Protein AF-A0A7C6E3G2-F1 (afdb_monomer_lite)

Sequence (74 aa):
MFEVLAGLLSVGAILYTLGVGRQRVAETGLDPRRGPETVGGPPADCVCPHCGARFSQTMKFCGECGKAMRGEAT

Structure (mmCIF, N/CA/C/O backbone):
data_AF-A0A7C6E3G2-F1
#
_entry.id   AF-A0A7C6E3G2-F1
#
loop_
_atom_site.group_PDB
_atom_s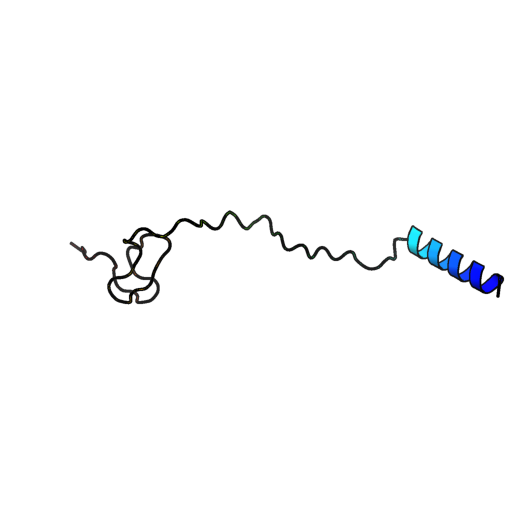ite.id
_atom_site.type_symbol
_atom_site.label_atom_id
_atom_site.label_alt_id
_atom_site.label_comp_id
_atom_site.label_asym_id
_atom_site.label_entity_id
_atom_site.label_seq_id
_atom_site.pdbx_PDB_ins_code
_atom_site.Cartn_x
_atom_site.Cartn_y
_atom_site.Cartn_z
_atom_site.occupancy
_atom_site.B_iso_or_equiv
_atom_site.auth_seq_id
_atom_site.auth_comp_id
_atom_site.auth_asym_id
_atom_site.auth_atom_id
_atom_site.pdbx_PDB_model_num
ATOM 1 N N . MET A 1 1 ? -11.485 0.618 55.702 1.00 73.50 1 MET A N 1
ATOM 2 C CA . MET A 1 1 ? -12.170 0.575 54.387 1.00 73.50 1 MET A CA 1
ATOM 3 C C . MET A 1 1 ? -12.304 1.970 53.777 1.00 73.50 1 MET A C 1
ATOM 5 O O . MET A 1 1 ? -11.817 2.149 52.673 1.00 73.50 1 MET A O 1
ATOM 9 N N . PHE A 1 2 ? -12.858 2.960 54.491 1.00 75.94 2 PHE A N 1
ATOM 10 C CA . PHE A 1 2 ? -12.973 4.352 54.011 1.00 75.94 2 PHE A CA 1
ATOM 11 C C . PHE A 1 2 ? -11.611 5.012 53.694 1.00 75.94 2 PHE A C 1
ATOM 13 O O . PHE A 1 2 ? -11.423 5.528 52.599 1.00 75.94 2 PHE A O 1
ATOM 20 N N . GLU A 1 3 ? -10.620 4.852 54.581 1.00 69.69 3 GLU A N 1
ATOM 21 C CA . GLU A 1 3 ? -9.245 5.359 54.384 1.00 69.69 3 GLU A CA 1
ATOM 22 C C . GLU A 1 3 ? -8.539 4.761 53.152 1.00 69.69 3 GLU A C 1
ATOM 24 O O . GLU A 1 3 ? -7.787 5.434 52.453 1.00 69.69 3 GLU A O 1
ATOM 29 N N . VAL A 1 4 ? -8.817 3.489 52.845 1.00 78.25 4 VAL A N 1
ATOM 30 C CA . VAL A 1 4 ? -8.229 2.783 51.693 1.00 78.25 4 VAL A CA 1
ATOM 31 C C . VAL A 1 4 ? -8.827 3.305 50.384 1.00 78.25 4 VAL A C 1
ATOM 33 O O . VAL A 1 4 ? -8.112 3.472 49.398 1.00 78.25 4 VAL A O 1
ATOM 36 N N . LEU A 1 5 ? -10.127 3.621 50.388 1.00 75.12 5 LEU A N 1
ATOM 37 C CA . LEU A 1 5 ? -10.814 4.217 49.245 1.00 75.12 5 LEU A CA 1
ATOM 38 C C . LEU A 1 5 ? -10.298 5.640 48.970 1.00 75.12 5 LEU A C 1
ATOM 40 O O . LEU A 1 5 ? -9.977 5.959 47.827 1.00 75.12 5 LEU A O 1
ATOM 44 N N . ALA A 1 6 ? -10.132 6.463 50.012 1.00 78.75 6 ALA A N 1
ATOM 45 C CA . ALA A 1 6 ? -9.564 7.809 49.890 1.00 78.75 6 ALA A CA 1
ATOM 46 C C . ALA A 1 6 ? -8.113 7.793 49.365 1.00 78.75 6 ALA A C 1
ATOM 48 O O . ALA A 1 6 ? -7.743 8.620 48.524 1.00 78.75 6 ALA A O 1
ATOM 49 N N . GLY A 1 7 ? -7.308 6.816 49.800 1.00 75.62 7 GLY A N 1
ATOM 50 C CA . GLY A 1 7 ? -5.942 6.619 49.312 1.00 75.62 7 GLY A CA 1
ATOM 51 C C . GLY A 1 7 ? -5.880 6.271 47.821 1.00 75.62 7 GLY A C 1
ATOM 52 O O . GLY A 1 7 ? -5.110 6.878 47.079 1.00 75.62 7 GLY A O 1
ATOM 53 N N . LEU A 1 8 ? -6.734 5.354 47.353 1.00 81.12 8 LEU A N 1
ATOM 54 C CA . LEU A 1 8 ? -6.798 4.969 45.937 1.00 81.12 8 LEU A CA 1
ATOM 55 C C . LEU A 1 8 ? -7.266 6.126 45.037 1.00 81.12 8 LEU A C 1
ATOM 57 O O . LEU A 1 8 ? -6.696 6.320 43.963 1.00 81.12 8 LEU A O 1
ATOM 61 N N . LEU A 1 9 ? -8.243 6.929 45.485 1.00 83.19 9 LEU A N 1
ATOM 62 C CA . LEU A 1 9 ? -8.658 8.145 44.772 1.00 83.19 9 LEU A CA 1
ATOM 63 C C . LEU A 1 9 ? -7.523 9.175 44.683 1.00 83.19 9 LEU A C 1
ATOM 65 O O . LEU A 1 9 ? -7.313 9.758 43.620 1.00 83.19 9 LEU A O 1
ATOM 69 N N . SER A 1 10 ? -6.770 9.371 45.769 1.00 85.94 10 SER A N 1
ATOM 70 C CA . SER A 1 10 ? -5.656 10.329 45.805 1.00 85.94 10 SER A CA 1
ATOM 71 C C . SER A 1 10 ? -4.533 9.922 44.850 1.00 85.94 10 SER A C 1
ATOM 73 O O . SER A 1 10 ? -4.064 10.738 44.060 1.00 85.94 10 SER A O 1
ATOM 75 N N . VAL A 1 11 ? -4.146 8.643 44.856 1.00 83.44 11 VAL A N 1
ATOM 76 C CA . VAL A 1 11 ? -3.119 8.115 43.944 1.00 83.44 11 VAL A CA 1
ATOM 77 C C . VAL A 1 11 ? -3.589 8.185 42.487 1.00 83.44 11 VAL A C 1
ATOM 79 O O . VAL A 1 11 ? -2.829 8.618 41.623 1.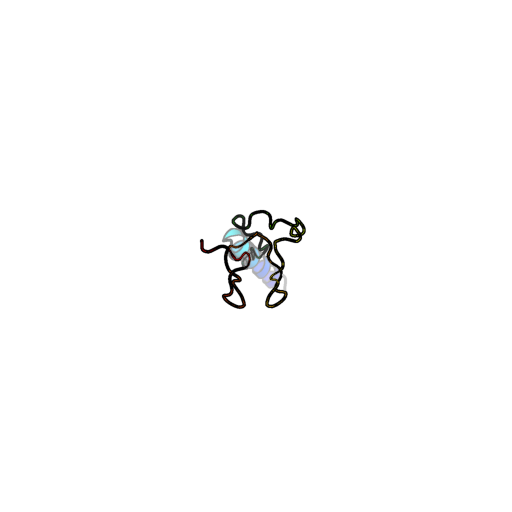00 83.44 11 VAL A O 1
ATOM 82 N N . GLY A 1 12 ? -4.849 7.835 42.206 1.00 83.00 12 GLY A N 1
ATOM 83 C CA . GLY A 1 12 ? -5.427 7.949 40.865 1.00 83.00 12 GLY A CA 1
ATOM 84 C C . GLY A 1 12 ? -5.448 9.390 40.340 1.00 83.00 12 GLY A C 1
ATOM 85 O O . GLY A 1 12 ? -5.073 9.628 39.191 1.00 83.00 12 GLY A O 1
ATOM 86 N N . ALA A 1 13 ? -5.817 10.357 41.186 1.00 86.31 13 ALA A N 1
ATOM 87 C CA . ALA A 1 13 ? -5.816 11.777 40.836 1.00 86.31 13 ALA A CA 1
ATOM 88 C C . ALA A 1 13 ? -4.400 12.304 40.549 1.00 86.31 13 ALA A C 1
ATOM 90 O O . ALA A 1 13 ? -4.212 13.030 39.575 1.00 86.31 13 ALA A O 1
ATOM 91 N N . ILE A 1 14 ? -3.403 11.903 41.346 1.00 85.62 14 ILE A N 1
ATOM 92 C CA . ILE A 1 14 ? -1.995 12.284 41.145 1.00 85.62 14 ILE A CA 1
ATOM 93 C C . ILE A 1 14 ? -1.456 11.720 39.824 1.00 85.62 14 ILE A C 1
ATOM 95 O O . ILE A 1 14 ? -0.818 12.437 39.058 1.00 85.62 14 ILE A O 1
ATOM 99 N N . LEU A 1 15 ? -1.731 10.452 39.512 1.00 85.44 15 LEU A N 1
ATOM 100 C CA . LEU A 1 15 ? -1.290 9.854 38.247 1.00 85.44 15 LEU A CA 1
ATOM 101 C C . LEU A 1 15 ? -1.938 10.538 37.034 1.00 85.44 15 LEU A C 1
ATOM 103 O O . LEU A 1 15 ? -1.274 10.746 36.018 1.00 85.44 15 LEU A O 1
ATOM 107 N N . TYR A 1 16 ? -3.209 10.932 37.155 1.00 81.19 16 TYR A N 1
ATOM 108 C CA . TYR A 1 16 ? -3.929 11.654 36.109 1.00 81.19 16 TYR A CA 1
ATOM 109 C C . TYR A 1 16 ? -3.367 13.063 35.870 1.00 81.19 16 TYR A C 1
ATOM 111 O O . TYR A 1 16 ? -3.147 13.443 34.720 1.00 81.19 16 TYR A O 1
ATOM 119 N N . THR A 1 17 ? -3.085 13.831 36.928 1.00 75.81 17 THR A N 1
ATOM 120 C CA . THR A 1 17 ? -2.532 15.193 36.801 1.00 75.81 17 THR A CA 1
ATOM 121 C C . THR A 1 17 ? -1.085 15.201 36.324 1.00 75.81 17 THR A C 1
ATOM 123 O O . THR A 1 17 ? -0.699 16.093 35.572 1.00 75.81 17 THR A O 1
ATOM 126 N N . LEU A 1 18 ? -0.297 14.192 36.699 1.00 80.19 18 LEU A N 1
ATOM 127 C CA . LEU A 1 18 ? 1.072 14.016 36.213 1.00 80.19 18 LEU A CA 1
ATOM 128 C C . LEU A 1 18 ? 1.137 13.435 34.788 1.00 80.19 18 LEU A C 1
ATOM 130 O O . LEU A 1 18 ? 2.231 13.275 34.251 1.00 80.19 18 LEU A O 1
ATOM 134 N N . GLY A 1 19 ? -0.003 13.108 34.165 1.00 72.75 19 GLY A N 1
ATOM 135 C CA . GLY A 1 19 ? -0.050 12.553 32.809 1.00 72.75 19 GLY A CA 1
ATOM 136 C C . GLY A 1 19 ? 0.551 11.148 32.695 1.00 72.75 19 GLY A C 1
ATOM 137 O O . GLY A 1 19 ? 0.880 10.705 31.594 1.00 72.75 19 GLY A O 1
ATOM 138 N N . VAL A 1 20 ? 0.686 10.426 33.812 1.00 75.69 20 VAL A N 1
ATOM 139 C CA . VAL A 1 20 ? 1.197 9.050 33.862 1.00 75.69 20 VAL A CA 1
ATOM 140 C C . VAL A 1 20 ? 0.044 8.101 33.518 1.00 75.69 20 VAL A C 1
ATOM 142 O O . VAL A 1 20 ? -0.521 7.413 34.366 1.00 75.69 20 VAL A O 1
ATOM 145 N N . GLY A 1 21 ? -0.355 8.119 32.245 1.00 62.31 21 GLY A N 1
ATOM 146 C CA . GLY A 1 21 ? -1.413 7.293 31.670 1.00 62.31 21 GLY A CA 1
ATOM 147 C C . GLY A 1 21 ? -0.927 6.612 30.394 1.00 62.31 21 GLY A C 1
ATOM 148 O O . GLY A 1 21 ? -0.278 7.235 29.559 1.00 62.31 21 GLY A O 1
ATOM 149 N N . ARG A 1 22 ? -1.215 5.311 30.266 1.00 66.75 22 ARG A N 1
ATOM 150 C CA . ARG A 1 22 ? -0.799 4.447 29.148 1.00 66.75 22 ARG A CA 1
ATOM 151 C C . ARG A 1 22 ? -1.017 5.131 27.791 1.00 66.75 22 ARG A C 1
ATOM 153 O O . ARG A 1 22 ? -2.143 5.495 27.461 1.00 66.75 22 ARG A O 1
ATOM 160 N N . GLN A 1 23 ? 0.084 5.247 27.043 1.00 52.91 23 GLN A N 1
ATOM 161 C CA . GLN A 1 23 ? 0.203 5.511 25.608 1.00 52.91 23 GLN A CA 1
ATOM 162 C C . GLN A 1 23 ? -1.117 5.433 24.827 1.00 52.91 23 GLN A C 1
ATOM 164 O O . GLN A 1 23 ? -1.704 4.357 24.690 1.00 52.91 23 GLN A O 1
ATOM 169 N N . ARG A 1 24 ? -1.504 6.539 24.182 1.00 55.34 24 ARG A N 1
ATOM 170 C CA . ARG A 1 24 ? -2.328 6.430 22.978 1.00 55.34 24 ARG A CA 1
ATOM 171 C C . ARG A 1 24 ? -1.429 6.030 21.818 1.00 55.34 24 ARG A C 1
ATOM 173 O O . ARG A 1 24 ? -0.663 6.830 21.292 1.00 55.34 24 ARG A O 1
ATOM 180 N N . VAL A 1 25 ? -1.551 4.759 21.474 1.00 58.06 25 VAL A N 1
ATOM 181 C CA . VAL A 1 25 ? -1.270 4.195 20.162 1.00 58.06 25 VAL A CA 1
ATOM 182 C C . VAL A 1 25 ? -1.872 5.071 19.055 1.00 58.06 25 VAL A C 1
ATOM 184 O O . VAL A 1 25 ? -3.081 5.289 19.002 1.00 58.06 25 VAL A O 1
ATOM 187 N N . ALA A 1 26 ? -1.020 5.596 18.175 1.00 49.78 26 ALA A N 1
ATOM 188 C CA . ALA A 1 26 ? -1.413 6.187 16.900 1.00 49.78 26 ALA A CA 1
ATOM 189 C C . ALA A 1 26 ? -1.076 5.177 15.797 1.00 49.78 26 ALA A C 1
ATOM 191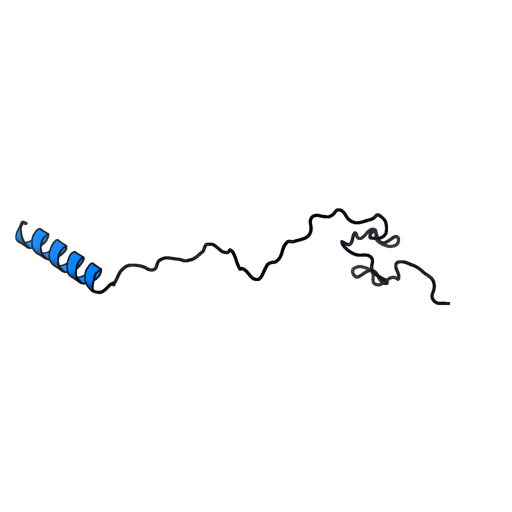 O O . ALA A 1 26 ? -0.118 5.331 15.052 1.00 49.78 26 ALA A O 1
ATOM 192 N N . GLU A 1 27 ? -1.853 4.099 15.748 1.00 56.16 27 GLU A N 1
ATOM 193 C CA . GLU A 1 27 ? -1.779 3.039 14.736 1.00 56.16 27 GLU A CA 1
ATOM 194 C C . GLU A 1 27 ? -2.910 3.164 13.705 1.00 56.16 27 GLU A C 1
ATOM 196 O O . GLU A 1 27 ? -3.389 2.184 13.146 1.00 56.16 27 GLU A O 1
ATOM 201 N N . THR A 1 28 ? -3.329 4.396 13.399 1.00 54.00 28 THR A N 1
ATOM 202 C CA . THR A 1 28 ? -4.024 4.633 12.129 1.00 54.00 28 THR A CA 1
ATOM 203 C C . THR A 1 28 ? -2.951 4.858 11.073 1.00 54.00 28 THR A C 1
ATOM 205 O O . THR A 1 28 ? -2.450 5.961 10.881 1.00 54.00 28 THR A O 1
ATOM 208 N N . GLY A 1 29 ? -2.529 3.754 10.452 1.00 55.66 29 GLY A N 1
ATOM 209 C CA . GLY A 1 29 ? -1.537 3.691 9.378 1.00 55.66 29 GLY A CA 1
ATOM 210 C C . GLY A 1 29 ? -2.009 4.339 8.076 1.00 55.66 29 GLY A C 1
ATOM 211 O O . GLY A 1 29 ? -2.062 3.687 7.038 1.00 55.66 29 GLY A O 1
ATOM 212 N N . LEU A 1 30 ? -2.357 5.621 8.124 1.00 57.16 30 LEU A N 1
ATOM 213 C CA . LEU A 1 30 ? -2.543 6.461 6.949 1.00 57.16 30 LEU A CA 1
ATOM 214 C C . LEU A 1 30 ? -1.286 7.310 6.809 1.00 57.16 30 LEU A C 1
ATOM 216 O O . LEU A 1 30 ? -1.203 8.427 7.310 1.00 57.16 30 LEU A O 1
ATOM 220 N N . ASP A 1 31 ? -0.277 6.723 6.172 1.00 59.62 31 ASP A N 1
ATOM 221 C CA . ASP A 1 31 ? 0.938 7.435 5.802 1.00 59.62 31 ASP A CA 1
ATOM 222 C C . ASP A 1 31 ? 0.621 8.425 4.656 1.00 59.62 31 ASP A C 1
ATOM 224 O O . ASP A 1 31 ? 0.242 7.998 3.561 1.00 59.62 31 ASP A O 1
ATOM 228 N N . PRO A 1 32 ? 0.761 9.749 4.862 1.00 61.78 32 PRO A N 1
ATOM 229 C CA . PRO A 1 32 ? 0.407 10.762 3.867 1.00 61.78 32 PRO A CA 1
ATOM 230 C C . PRO A 1 32 ? 1.380 10.829 2.675 1.00 61.78 32 PRO A C 1
ATOM 232 O O . PRO A 1 32 ? 1.216 11.693 1.812 1.00 61.78 32 PRO A O 1
ATOM 235 N N . ARG A 1 33 ? 2.400 9.956 2.591 1.00 59.66 33 ARG A N 1
ATOM 236 C CA . ARG A 1 33 ? 3.281 9.865 1.413 1.00 59.66 33 ARG A CA 1
ATOM 237 C C . ARG A 1 33 ? 2.723 8.944 0.331 1.00 59.66 33 ARG A C 1
ATOM 239 O O . ARG A 1 33 ? 3.257 8.963 -0.779 1.00 59.66 33 ARG A O 1
ATOM 246 N N . ARG A 1 34 ? 1.684 8.143 0.600 1.00 56.66 34 ARG A N 1
ATOM 247 C CA . ARG A 1 34 ? 1.088 7.280 -0.429 1.00 56.66 34 ARG A CA 1
ATOM 248 C C . ARG A 1 34 ? 0.047 8.056 -1.239 1.00 56.66 34 ARG A C 1
ATOM 250 O O . ARG A 1 34 ? -1.087 8.242 -0.815 1.00 56.66 34 ARG A O 1
ATOM 257 N N . GLY A 1 35 ? 0.479 8.547 -2.401 1.00 63.53 35 GLY A N 1
ATOM 258 C CA . GLY A 1 35 ? -0.401 9.127 -3.417 1.00 63.53 35 GLY A CA 1
ATOM 259 C C . GLY A 1 35 ? -1.356 8.089 -4.028 1.00 63.53 35 GLY A C 1
ATOM 260 O O . GLY A 1 35 ? -1.201 6.894 -3.776 1.00 63.53 35 GLY A O 1
ATOM 261 N N . PRO A 1 36 ? -2.346 8.529 -4.826 1.00 61.81 36 PRO A N 1
ATOM 262 C CA . PRO A 1 36 ? -3.373 7.656 -5.377 1.00 61.81 36 PRO A CA 1
ATOM 263 C C . PRO A 1 36 ? -2.750 6.626 -6.318 1.00 61.81 36 PRO A C 1
ATOM 265 O O . PRO A 1 36 ? -2.268 6.937 -7.407 1.00 61.81 36 PRO A O 1
ATOM 268 N N . GLU A 1 37 ? -2.784 5.380 -5.879 1.00 56.72 37 GLU A N 1
ATOM 269 C CA . GLU A 1 37 ? -2.572 4.209 -6.707 1.00 56.72 37 GLU A CA 1
ATOM 270 C C . GLU A 1 37 ? -3.655 4.196 -7.795 1.00 56.72 37 GLU A C 1
ATOM 272 O O . GLU A 1 37 ? -4.855 4.075 -7.544 1.00 56.72 37 GLU A O 1
ATOM 277 N N . THR A 1 38 ? -3.207 4.443 -9.025 1.00 51.62 38 THR A N 1
ATOM 278 C CA . THR A 1 38 ? -4.029 4.599 -10.220 1.00 51.62 38 THR A CA 1
ATOM 279 C C . THR A 1 38 ? -4.726 3.287 -10.555 1.00 51.62 38 THR A C 1
ATOM 281 O O . THR A 1 38 ? -4.147 2.405 -11.191 1.00 51.62 38 THR A O 1
ATOM 284 N N . VAL A 1 39 ? -5.998 3.175 -10.182 1.00 58.44 39 VAL A N 1
ATOM 285 C CA . VAL A 1 39 ? -6.930 2.227 -10.797 1.00 58.44 39 VAL A CA 1
ATOM 286 C C . VAL A 1 39 ? -7.319 2.788 -12.167 1.00 58.44 39 VAL A C 1
ATOM 288 O O . VAL A 1 39 ? -8.335 3.455 -12.334 1.00 58.44 39 VAL A O 1
ATOM 291 N N . GLY A 1 40 ? -6.454 2.555 -13.149 1.00 56.44 40 GLY A N 1
ATOM 292 C CA . GLY A 1 40 ? -6.725 2.730 -14.571 1.00 56.44 40 GLY A CA 1
ATOM 293 C C . GLY A 1 40 ? -6.288 1.452 -15.268 1.00 56.44 40 GLY A C 1
ATOM 294 O O . GLY A 1 40 ? -5.105 1.122 -15.251 1.00 56.44 40 GLY A O 1
ATOM 295 N N . GLY A 1 41 ? -7.246 0.684 -15.791 1.00 59.41 41 GLY A N 1
ATOM 296 C CA . GLY A 1 41 ? -6.964 -0.587 -16.458 1.00 59.41 41 GLY A CA 1
ATOM 297 C C . GLY A 1 41 ? -5.931 -0.405 -17.578 1.00 59.41 41 GLY A C 1
ATOM 298 O O . GLY A 1 41 ? -6.006 0.588 -18.305 1.00 59.41 41 GLY A O 1
ATOM 299 N N . PRO A 1 42 ? -4.954 -1.317 -17.715 1.00 51.47 42 PRO A N 1
ATOM 300 C CA . PRO A 1 42 ? -3.856 -1.087 -18.632 1.00 51.47 42 PRO A CA 1
ATOM 301 C C . PRO A 1 42 ? -4.318 -1.174 -20.095 1.00 51.47 42 PRO A C 1
ATOM 303 O O . PRO A 1 42 ? -5.077 -2.090 -20.437 1.00 51.47 42 PRO A O 1
ATOM 306 N N . PRO A 1 43 ? -3.863 -0.258 -20.972 1.00 55.12 43 PRO A N 1
ATOM 307 C CA . PRO A 1 43 ? -4.061 -0.393 -22.410 1.00 55.12 43 PRO A CA 1
ATOM 308 C C . PRO A 1 43 ? -3.446 -1.714 -22.905 1.00 55.12 43 PRO A C 1
ATOM 310 O O . PRO A 1 43 ? -2.491 -2.230 -22.323 1.00 55.12 43 PRO A O 1
ATOM 313 N N . ALA A 1 44 ? -4.008 -2.291 -23.971 1.00 57.72 44 ALA A N 1
ATOM 314 C CA . ALA A 1 44 ? -3.625 -3.610 -24.493 1.00 57.72 44 ALA A CA 1
ATOM 315 C C . ALA A 1 44 ? -2.125 -3.728 -24.853 1.00 57.72 44 ALA A C 1
ATOM 317 O O . ALA A 1 44 ? -1.575 -4.828 -24.844 1.00 57.72 44 ALA A O 1
ATOM 318 N N . ASP A 1 45 ? -1.446 -2.599 -25.071 1.00 62.31 45 ASP A N 1
ATOM 319 C CA . ASP A 1 45 ? 0.001 -2.488 -25.305 1.00 62.31 45 ASP A CA 1
ATOM 320 C C . ASP A 1 45 ? 0.868 -2.741 -24.058 1.00 62.31 45 ASP A C 1
ATOM 322 O O . ASP A 1 45 ? 2.099 -2.723 -24.126 1.00 62.31 45 ASP A O 1
ATOM 326 N N . CYS A 1 46 ? 0.252 -2.958 -22.896 1.00 71.81 46 CYS A N 1
ATOM 327 C CA . CYS A 1 46 ? 0.962 -3.279 -21.666 1.00 71.81 46 CYS A CA 1
ATOM 328 C C . CYS A 1 46 ? 1.047 -4.783 -21.384 1.00 71.81 46 CYS A C 1
ATOM 330 O O . CYS A 1 46 ? 1.466 -5.172 -20.295 1.00 71.81 46 CYS A O 1
ATOM 332 N N . VAL A 1 47 ? 0.652 -5.639 -22.328 1.00 83.88 47 VAL A N 1
ATOM 333 C CA . VAL A 1 47 ? 0.822 -7.090 -22.205 1.00 83.88 47 VAL A CA 1
ATOM 334 C C . VAL A 1 47 ? 2.022 -7.533 -23.033 1.00 83.88 47 VAL A C 1
ATOM 336 O O . VAL A 1 47 ? 2.081 -7.299 -24.237 1.00 83.88 47 VAL A O 1
ATOM 339 N N . CYS A 1 48 ? 2.987 -8.195 -22.398 1.00 87.44 48 CYS A N 1
ATOM 340 C CA . CYS A 1 48 ? 4.154 -8.715 -23.094 1.00 87.44 48 CYS A CA 1
ATOM 341 C C . CYS A 1 48 ? 3.756 -9.864 -24.038 1.00 87.44 48 CYS A C 1
ATOM 343 O O . CYS A 1 48 ? 3.228 -10.869 -23.557 1.00 87.44 48 CYS A O 1
ATOM 345 N N . PRO A 1 49 ? 4.091 -9.805 -25.339 1.00 81.12 49 PRO A N 1
ATOM 346 C CA . PRO A 1 49 ? 3.784 -10.884 -26.281 1.00 81.12 49 PRO A CA 1
ATOM 347 C C . PRO A 1 49 ? 4.642 -12.142 -26.066 1.00 81.12 49 PRO A C 1
ATOM 349 O O . PRO A 1 49 ? 4.333 -13.197 -26.609 1.00 81.12 49 PRO A O 1
ATOM 352 N N . HIS A 1 50 ? 5.729 -12.052 -25.291 1.00 83.75 50 HIS A N 1
ATOM 353 C CA . HIS A 1 50 ? 6.662 -13.164 -25.093 1.00 83.75 50 HIS A CA 1
ATOM 354 C C . HIS A 1 50 ? 6.360 -14.020 -23.863 1.00 83.75 50 HIS A C 1
ATOM 356 O O . HIS A 1 50 ? 6.554 -15.230 -23.907 1.00 83.75 50 HIS A O 1
ATOM 362 N N . CYS A 1 51 ? 5.929 -13.405 -22.761 1.00 88.19 51 CYS A N 1
ATOM 363 C CA . CYS A 1 51 ? 5.644 -14.110 -21.506 1.00 88.19 51 CYS A CA 1
ATOM 364 C C . CYS A 1 51 ? 4.225 -13.871 -20.971 1.00 88.19 51 CYS A C 1
ATOM 366 O O . CYS A 1 51 ? 3.835 -14.511 -20.001 1.00 88.19 51 CYS A O 1
ATOM 368 N N . GLY A 1 52 ? 3.452 -12.950 -21.559 1.00 84.62 52 GLY A N 1
ATOM 369 C CA . GLY A 1 52 ? 2.099 -12.616 -21.105 1.00 84.62 52 GLY A CA 1
ATOM 370 C C . GLY A 1 52 ? 2.032 -11.710 -19.870 1.00 84.62 52 GLY A C 1
ATOM 371 O O . GLY A 1 52 ? 0.933 -11.436 -19.386 1.00 84.62 52 GLY A O 1
ATOM 372 N N . ALA A 1 53 ? 3.171 -11.228 -19.358 1.00 84.94 53 ALA A N 1
ATOM 373 C CA . ALA A 1 53 ? 3.204 -10.308 -18.223 1.00 84.94 53 ALA A CA 1
ATOM 374 C C . ALA A 1 53 ? 2.432 -9.019 -18.538 1.00 84.94 53 ALA A C 1
ATOM 376 O O . ALA A 1 53 ? 2.595 -8.441 -19.615 1.00 84.94 53 ALA A O 1
ATOM 377 N N . ARG A 1 54 ? 1.593 -8.580 -17.597 1.00 84.38 54 ARG A N 1
ATOM 378 C CA . ARG A 1 54 ? 0.783 -7.364 -17.712 1.00 84.38 54 ARG A CA 1
ATOM 379 C C . ARG A 1 54 ? 1.425 -6.250 -16.907 1.00 84.38 54 ARG A C 1
ATOM 381 O O . ARG A 1 54 ? 1.768 -6.446 -15.745 1.00 84.38 54 ARG A O 1
ATOM 388 N N . PHE A 1 55 ? 1.531 -5.082 -17.508 1.00 80.94 55 PHE A N 1
ATOM 389 C CA . PHE A 1 55 ? 2.126 -3.905 -16.898 1.00 80.94 55 PHE A CA 1
ATOM 390 C C . PHE A 1 55 ? 1.099 -2.783 -16.800 1.00 80.94 55 PHE A C 1
ATOM 392 O O . PHE A 1 55 ? 0.123 -2.762 -17.540 1.00 80.94 55 PHE A O 1
ATOM 399 N N . SER A 1 56 ? 1.308 -1.846 -15.880 1.00 74.56 56 SER A N 1
ATOM 400 C CA . SER A 1 56 ? 0.440 -0.666 -15.751 1.00 74.56 56 SER A CA 1
ATOM 401 C C . SER A 1 56 ? 0.825 0.453 -16.724 1.00 74.56 56 SER A C 1
ATOM 403 O O . SER A 1 56 ? 0.073 1.403 -16.904 1.00 74.56 56 SER A O 1
ATOM 405 N N . GLN A 1 57 ? 2.016 0.364 -17.322 1.00 72.38 57 GLN A N 1
ATOM 406 C CA . GLN A 1 57 ? 2.585 1.359 -18.229 1.00 72.38 57 GLN A CA 1
ATOM 407 C C . GLN A 1 57 ? 3.275 0.656 -19.405 1.00 72.38 57 GLN A C 1
ATOM 409 O O . GLN A 1 57 ? 3.827 -0.436 -19.253 1.00 72.38 57 GLN A O 1
ATOM 414 N N . THR A 1 58 ? 3.278 1.291 -20.576 1.00 72.69 58 THR A N 1
ATOM 415 C CA . THR A 1 58 ? 3.960 0.784 -21.773 1.00 72.69 58 THR A CA 1
ATOM 416 C C . THR A 1 58 ? 5.478 0.865 -21.594 1.00 72.69 58 THR A C 1
ATOM 418 O O . THR A 1 58 ? 6.037 1.952 -21.462 1.00 72.69 58 THR A O 1
ATOM 421 N N . MET A 1 59 ? 6.161 -0.283 -21.607 1.00 76.06 59 MET A N 1
ATOM 422 C CA . MET A 1 59 ? 7.619 -0.370 -21.450 1.00 76.06 59 MET A CA 1
ATOM 423 C C . MET A 1 59 ? 8.311 -0.826 -22.740 1.00 76.06 59 MET A C 1
ATOM 425 O O . MET A 1 59 ? 7.770 -1.621 -23.502 1.00 76.06 59 MET A O 1
ATOM 429 N N . LYS A 1 60 ? 9.541 -0.342 -22.976 1.00 80.06 60 LYS A N 1
ATOM 430 C CA . LYS A 1 60 ? 10.378 -0.735 -24.133 1.00 80.06 60 LYS A CA 1
ATOM 431 C C . LYS A 1 60 ? 10.857 -2.190 -24.029 1.00 80.06 60 LYS A C 1
ATOM 433 O O . LYS A 1 60 ? 10.931 -2.895 -25.034 1.00 80.06 60 LYS A O 1
ATOM 438 N N . PHE A 1 61 ? 11.114 -2.644 -22.803 1.00 85.31 61 PHE A N 1
ATOM 439 C CA . PHE A 1 61 ? 11.524 -4.004 -22.463 1.00 85.31 61 PHE A CA 1
ATOM 440 C C . PHE A 1 61 ? 10.624 -4.564 -21.361 1.00 85.31 61 PHE A C 1
ATOM 442 O O . PHE A 1 61 ? 10.102 -3.819 -20.532 1.00 85.31 61 PHE A O 1
ATOM 449 N N . CYS A 1 62 ? 10.440 -5.879 -21.354 1.00 88.56 62 CYS A N 1
ATOM 450 C CA . CYS A 1 62 ? 9.690 -6.584 -20.329 1.00 88.56 62 CYS A CA 1
ATOM 451 C C . CYS A 1 62 ? 10.532 -6.706 -19.049 1.00 88.56 62 CYS A C 1
ATOM 453 O O . CYS A 1 62 ? 11.606 -7.300 -19.086 1.00 88.56 62 CYS A O 1
ATOM 455 N N . GLY A 1 63 ? 10.034 -6.197 -17.918 1.00 81.81 63 GLY A N 1
ATOM 456 C CA . GLY A 1 63 ? 10.718 -6.302 -16.620 1.00 81.81 63 GLY A CA 1
ATOM 457 C C . GLY A 1 63 ? 10.772 -7.720 -16.035 1.00 81.81 63 GLY A C 1
ATOM 458 O O . GLY A 1 63 ? 11.617 -7.988 -15.194 1.00 81.81 63 GLY A O 1
ATOM 459 N N . GLU A 1 64 ? 9.912 -8.626 -16.511 1.00 87.44 64 GLU A N 1
ATOM 460 C CA . GLU A 1 64 ? 9.858 -10.024 -16.056 1.00 87.44 64 GLU A CA 1
ATOM 461 C C . GLU A 1 64 ? 10.762 -10.945 -16.889 1.00 87.44 64 GLU A C 1
ATOM 463 O O . GLU A 1 64 ? 11.528 -11.730 -16.343 1.00 87.44 64 GLU A O 1
ATOM 468 N N . CYS A 1 65 ? 10.696 -10.862 -18.227 1.00 89.12 65 CYS A N 1
ATOM 469 C CA . CYS A 1 65 ? 11.444 -11.769 -19.113 1.00 89.12 65 CYS A CA 1
ATOM 470 C C . CYS A 1 65 ? 12.634 -11.123 -19.842 1.00 89.12 65 CYS A C 1
ATOM 472 O O . CYS A 1 65 ? 13.352 -11.812 -20.566 1.00 89.12 65 CYS A O 1
ATOM 474 N N . GLY A 1 66 ? 12.829 -9.807 -19.714 1.00 86.31 66 GLY A N 1
ATOM 475 C CA . GLY A 1 66 ? 13.951 -9.067 -20.305 1.00 86.31 66 GLY A 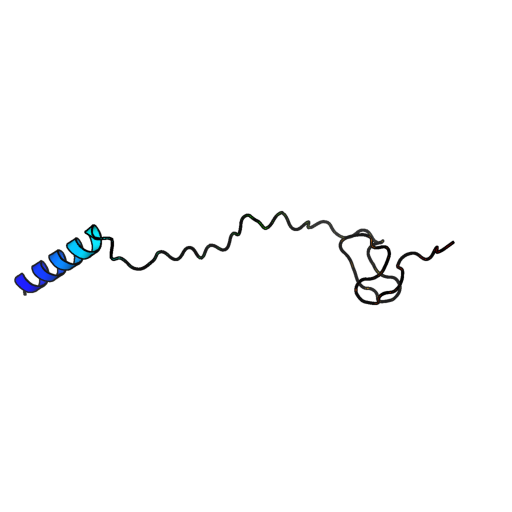CA 1
ATOM 476 C C . GLY A 1 66 ? 13.887 -8.845 -21.823 1.00 86.31 66 GLY A C 1
ATOM 477 O O . GLY A 1 66 ? 14.783 -8.218 -22.383 1.00 86.31 66 GLY A O 1
ATOM 478 N N . LYS A 1 67 ? 12.853 -9.337 -22.520 1.00 85.88 67 LYS A N 1
ATOM 479 C CA . LYS A 1 67 ? 12.706 -9.186 -23.982 1.00 85.88 67 LYS A CA 1
ATOM 480 C C . LYS A 1 67 ? 12.091 -7.835 -24.362 1.00 85.88 67 LYS A C 1
ATOM 482 O O . LYS A 1 67 ? 11.279 -7.288 -23.619 1.00 85.88 67 LYS A O 1
ATOM 487 N N . ALA A 1 68 ? 12.455 -7.304 -25.530 1.00 85.12 68 ALA A N 1
ATOM 488 C CA . ALA A 1 68 ? 11.868 -6.075 -26.068 1.00 85.12 68 ALA A CA 1
ATOM 489 C C . ALA A 1 68 ? 10.376 -6.277 -26.389 1.00 85.12 68 ALA A C 1
ATOM 491 O O . ALA A 1 68 ? 10.013 -7.287 -26.982 1.00 85.12 68 ALA A O 1
ATOM 49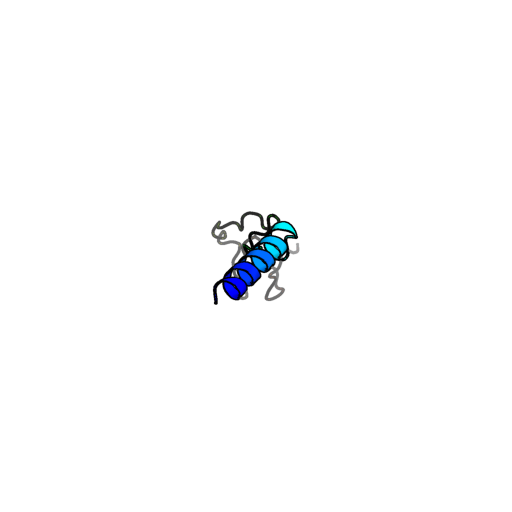2 N N . MET A 1 69 ? 9.508 -5.339 -25.995 1.00 79.12 69 MET A N 1
ATOM 493 C CA . MET A 1 69 ? 8.054 -5.466 -26.215 1.00 79.12 69 MET A CA 1
ATOM 494 C C . MET A 1 69 ? 7.619 -5.013 -27.614 1.00 79.12 69 MET A C 1
ATOM 496 O O . MET A 1 69 ? 6.616 -5.494 -28.133 1.00 79.12 69 MET A O 1
ATOM 500 N N . ARG A 1 70 ? 8.391 -4.115 -28.239 1.00 68.75 70 ARG A N 1
ATOM 501 C CA . ARG A 1 70 ? 8.227 -3.685 -29.631 1.00 68.75 70 ARG A CA 1
ATOM 502 C C . ARG A 1 70 ? 9.587 -3.776 -30.309 1.00 68.75 70 ARG A C 1
ATOM 504 O O . ARG A 1 70 ? 10.500 -3.031 -29.962 1.00 68.75 70 ARG A O 1
ATOM 511 N N . GLY A 1 71 ? 9.735 -4.733 -31.215 1.00 68.00 71 GLY A N 1
ATOM 512 C CA . GLY A 1 71 ? 10.916 -4.837 -32.058 1.00 68.00 71 GLY A CA 1
ATOM 513 C C . GLY A 1 71 ? 10.883 -3.743 -33.113 1.00 68.00 71 GLY A C 1
ATOM 514 O O . GLY A 1 71 ? 10.048 -3.800 -34.003 1.00 68.00 71 GLY A O 1
ATOM 515 N N . GLU A 1 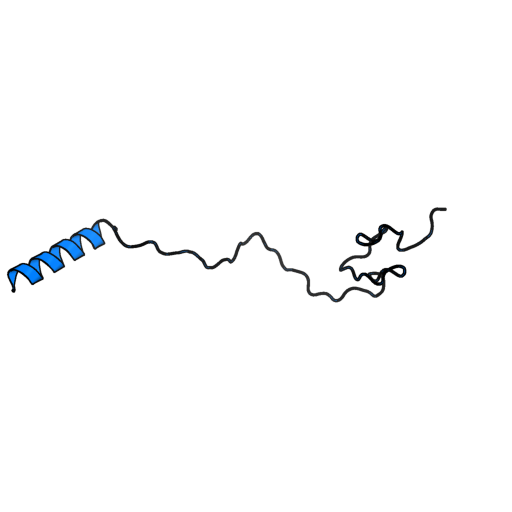72 ? 11.761 -2.755 -32.966 1.00 45.31 72 GLU A N 1
ATOM 516 C CA . GLU A 1 72 ? 12.456 -2.123 -34.086 1.00 45.31 72 GLU A CA 1
ATOM 517 C C . GLU A 1 72 ? 13.730 -1.476 -33.518 1.00 45.31 72 GLU A C 1
ATOM 519 O O . GLU A 1 72 ? 13.735 -0.339 -33.047 1.00 45.31 72 GLU A O 1
ATOM 524 N N . ALA A 1 73 ? 14.801 -2.265 -33.458 1.00 46.22 73 ALA A N 1
ATOM 525 C CA . ALA A 1 73 ? 16.151 -1.724 -33.485 1.00 46.22 73 ALA A CA 1
ATOM 526 C C . ALA A 1 73 ? 16.540 -1.667 -34.966 1.00 46.22 73 ALA A C 1
ATOM 528 O O . ALA A 1 73 ? 17.165 -2.595 -35.474 1.00 46.22 73 ALA A O 1
ATOM 529 N N . THR A 1 74 ? 16.064 -0.637 -35.662 1.00 40.31 74 THR A N 1
ATOM 530 C CA . THR A 1 74 ? 16.669 -0.184 -36.923 1.00 40.31 74 THR A CA 1
ATOM 531 C C . THR A 1 74 ? 17.877 0.673 -36.619 1.00 40.31 74 THR A C 1
ATOM 533 O O . THR A 1 74 ? 17.719 1.578 -35.764 1.00 40.31 74 THR A O 1
#

Foldseek 3Di:
DVVVVVVVVVVVVVCVVVVVDDDDDPPPPPDVVDDDPDPDDADPQQAAPPPRDGDNDRDQADPPPRHGRDDDPD

pLDDT: mean 71.23, std 13.09, range [40.31, 89.12]

Secondary structure (DSSP, 8-state):
-HHHHHHHHHHHHHHHHTT------------TT-------PPPGGGB-TTT--B-SS--SB-TTT--BSS----

Radius of gyration: 30.75 Å; chains: 1; bounding box: 30×29×91 Å